Protein AF-A0A7K2MT39-F1 (afdb_monomer_lite)

Sequence (114 aa):
MTVAVERPAAPSGDDRGRRPGLITRLKSGYQKHWYAYAMIAPVVVVLAVIVLYPLVRGFYLTLTDATSLNSARTIGVNHIDATYKFIGLDNYADILWGPTAYDRFWSHFIWTIV

Foldseek 3Di:
DDDDDDDPPDPPDDPVPPPQDPVNVVVVVCVVCVVVCVVCVVVVVVVCCVPVVVVVVVVQCQQKPDDPVQDWDDDPPDTDHHDIDGNGNVSVCCCCPNPCVCVRPVVVVVVVVD

pLDDT: mean 8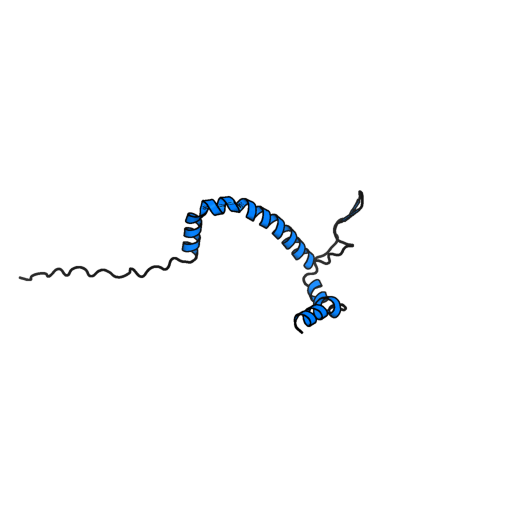4.12, std 14.39, range [46.72, 98.31]

Secondary structure (DSSP, 8-state):
------PPPP-----------HHHHHHHHHHHSHHHHHHHHHHHHHHHHHHHHHHHHHHHHHTBT--TTTS-EEETTEEEPP---B-TTHHHHHHHHSTTHIIIIIHHHHHHH-

Structure (mmCIF, N/CA/C/O backbone):
data_AF-A0A7K2MT39-F1
#
_entry.id   AF-A0A7K2MT39-F1
#
loop_
_atom_site.group_PDB
_atom_site.id
_atom_site.type_symbol
_atom_site.label_atom_id
_atom_site.label_alt_id
_atom_site.label_comp_id
_atom_site.label_asym_id
_atom_site.label_entity_id
_atom_site.label_seq_id
_atom_site.pdbx_PDB_ins_code
_atom_site.Cartn_x
_atom_site.Cartn_y
_atom_site.Cartn_z
_atom_site.occupancy
_atom_site.B_iso_or_equiv
_atom_site.auth_seq_id
_atom_site.auth_comp_id
_atom_site.auth_asym_id
_atom_site.auth_atom_id
_atom_site.pdbx_PDB_model_num
ATOM 1 N N . MET A 1 1 ? -86.626 -0.016 21.714 1.00 46.72 1 MET A N 1
ATOM 2 C CA . MET A 1 1 ? -85.506 0.871 21.331 1.00 46.72 1 MET A CA 1
ATOM 3 C C . MET A 1 1 ? -84.209 0.123 21.586 1.00 46.72 1 MET A C 1
ATOM 5 O O . MET A 1 1 ? -84.153 -0.686 22.500 1.00 46.72 1 MET A O 1
ATOM 9 N N . THR A 1 2 ? -83.255 0.284 20.681 1.00 49.41 2 THR A N 1
ATOM 10 C CA . THR A 1 2 ? -82.126 -0.607 20.385 1.00 49.41 2 THR A CA 1
ATOM 11 C C . THR A 1 2 ? -81.050 -0.619 21.467 1.00 49.41 2 THR A C 1
ATOM 13 O O . THR A 1 2 ? -80.510 0.430 21.807 1.00 49.41 2 THR A O 1
ATOM 16 N N . VAL A 1 3 ? -80.685 -1.809 21.947 1.00 56.53 3 VAL A N 1
ATOM 17 C CA . VAL A 1 3 ? -79.491 -2.006 22.777 1.00 56.53 3 VAL A CA 1
ATOM 18 C C . VAL A 1 3 ? -78.279 -2.002 21.847 1.00 56.53 3 VAL A C 1
ATOM 20 O O . VAL A 1 3 ? -78.097 -2.922 21.050 1.00 56.53 3 VAL A O 1
ATOM 23 N N . ALA A 1 4 ? -77.487 -0.932 21.904 1.00 57.25 4 ALA A N 1
ATOM 24 C CA . ALA A 1 4 ? -76.200 -0.853 21.231 1.00 57.25 4 ALA A CA 1
ATOM 25 C C . ALA A 1 4 ? -75.215 -1.767 21.972 1.00 57.25 4 ALA A C 1
ATOM 27 O O . ALA A 1 4 ? -74.782 -1.466 23.080 1.00 57.25 4 ALA A O 1
ATOM 28 N N . VAL A 1 5 ? -74.904 -2.916 21.376 1.00 59.53 5 VAL A N 1
ATOM 29 C CA . VAL A 1 5 ? -73.824 -3.787 21.843 1.00 59.53 5 VAL A CA 1
ATOM 30 C C . VAL A 1 5 ? -72.512 -3.148 21.404 1.00 59.53 5 VAL A C 1
ATOM 32 O O . VAL A 1 5 ? -72.130 -3.225 20.235 1.00 59.53 5 VAL A O 1
ATOM 35 N N . GLU A 1 6 ? -71.840 -2.484 22.337 1.00 59.62 6 GLU A N 1
ATOM 36 C CA . GLU A 1 6 ? -70.481 -1.991 22.151 1.00 59.62 6 GLU A CA 1
ATOM 37 C C . GLU A 1 6 ? -69.550 -3.207 22.074 1.00 59.62 6 GLU A C 1
ATOM 39 O O . GLU A 1 6 ? -69.325 -3.927 23.049 1.00 59.62 6 GLU A O 1
ATOM 44 N N . ARG A 1 7 ? -69.089 -3.522 20.861 1.00 59.34 7 ARG A N 1
ATOM 45 C CA . ARG A 1 7 ? -68.094 -4.575 20.653 1.00 59.34 7 ARG A CA 1
ATOM 46 C C . ARG A 1 7 ? -66.781 -4.109 21.282 1.00 59.34 7 ARG A C 1
ATOM 48 O O . ARG A 1 7 ? -66.355 -2.998 20.967 1.00 59.34 7 ARG A O 1
ATOM 55 N N . PRO A 1 8 ? -66.098 -4.937 22.091 1.00 54.59 8 PRO A N 1
ATOM 56 C CA . PRO A 1 8 ? -64.740 -4.619 22.497 1.00 54.59 8 PRO A CA 1
ATOM 57 C C . PRO A 1 8 ? -63.899 -4.486 21.227 1.00 54.59 8 PRO A C 1
ATOM 59 O O . PRO A 1 8 ? -63.922 -5.368 20.362 1.00 54.59 8 PRO A O 1
ATOM 62 N N . ALA A 1 9 ? -63.218 -3.349 21.087 1.00 58.62 9 ALA A N 1
ATOM 63 C CA . ALA A 1 9 ? -62.284 -3.116 20.002 1.00 58.62 9 ALA A CA 1
ATOM 64 C C . ALA A 1 9 ? -61.305 -4.296 19.952 1.00 58.62 9 ALA A C 1
ATOM 66 O O . ALA A 1 9 ? -60.607 -4.584 20.925 1.00 58.62 9 ALA A O 1
ATOM 67 N N . ALA A 1 10 ? -61.313 -5.024 18.833 1.00 61.16 10 ALA A N 1
ATOM 68 C CA . ALA A 1 10 ? -60.350 -6.082 18.586 1.00 61.16 10 ALA A CA 1
ATOM 69 C C . ALA A 1 10 ? -58.935 -5.497 18.723 1.00 61.16 10 ALA A C 1
ATOM 71 O O . ALA A 1 10 ? -58.721 -4.361 18.286 1.00 61.16 10 ALA A O 1
ATOM 72 N N . PRO A 1 11 ? -57.973 -6.236 19.306 1.00 59.69 11 PRO A N 1
ATOM 73 C CA . PRO A 1 11 ? -56.604 -5.763 19.382 1.00 59.69 11 PRO A CA 1
ATOM 74 C C . PRO A 1 11 ? -56.131 -5.549 17.948 1.00 59.69 11 PRO A C 1
ATOM 76 O O . PRO A 1 11 ? -56.066 -6.483 17.146 1.00 59.69 11 PRO A O 1
ATOM 79 N N . SER A 1 12 ? -55.885 -4.288 17.608 1.00 61.78 12 SER A N 1
ATOM 80 C CA . SER A 1 12 ? -55.296 -3.884 16.345 1.00 61.78 12 SER A CA 1
ATOM 81 C C . SER A 1 12 ? -53.932 -4.547 16.254 1.00 61.78 12 SER A C 1
ATOM 83 O O . SER A 1 12 ? -52.972 -4.128 16.899 1.00 61.78 12 SER A O 1
ATOM 85 N N . GLY A 1 13 ? -53.879 -5.639 15.499 1.00 57.78 13 GLY A N 1
ATOM 86 C CA . GLY A 1 13 ? -52.638 -6.290 15.153 1.00 57.78 13 GLY A CA 1
ATOM 87 C C . GLY A 1 13 ? -51.800 -5.345 14.312 1.00 57.78 13 GLY A C 1
ATOM 88 O O . GLY A 1 13 ? -52.228 -4.974 13.227 1.00 57.78 13 GLY A O 1
ATOM 89 N N . ASP A 1 14 ? -50.614 -5.000 14.804 1.00 56.59 14 ASP A N 1
ATOM 90 C CA . ASP A 1 14 ? -49.401 -4.983 13.984 1.00 56.59 14 ASP A CA 1
ATOM 91 C C . ASP A 1 14 ? -48.133 -4.964 14.857 1.00 56.59 14 ASP A C 1
ATOM 93 O O . ASP A 1 14 ? -47.222 -4.175 14.640 1.00 56.59 14 ASP A O 1
ATOM 97 N N . ASP A 1 15 ? -48.010 -5.880 15.826 1.00 53.19 15 ASP A N 1
ATOM 98 C CA . ASP A 1 15 ? -46.703 -6.210 16.426 1.00 53.19 15 ASP A CA 1
ATOM 99 C C . ASP A 1 15 ? -45.906 -7.139 15.491 1.00 53.19 15 ASP A C 1
ATOM 101 O O . ASP A 1 15 ? -45.334 -8.166 15.874 1.00 53.19 15 ASP A O 1
ATOM 105 N N . ARG A 1 16 ? -45.856 -6.799 14.198 1.00 56.31 16 ARG A N 1
ATOM 106 C CA . ARG A 1 16 ? -44.907 -7.412 13.271 1.00 56.31 16 ARG A CA 1
ATOM 107 C C . ARG A 1 16 ? -43.544 -6.831 13.585 1.00 56.31 16 ARG A C 1
ATOM 109 O O . ARG A 1 16 ? -43.136 -5.816 13.024 1.00 56.31 16 ARG A O 1
ATOM 116 N N . GLY A 1 17 ? -42.860 -7.510 14.505 1.00 57.16 17 GLY A N 1
ATOM 117 C CA . GLY A 1 17 ? -41.500 -7.239 14.945 1.00 57.16 17 GLY A CA 1
ATOM 118 C C . GLY A 1 17 ? -40.641 -6.690 13.814 1.00 57.16 17 GLY A C 1
ATOM 119 O O . GLY A 1 17 ? -40.194 -7.421 12.924 1.00 57.16 17 GLY A O 1
ATOM 120 N N . ARG A 1 18 ? -40.420 -5.373 13.858 1.00 60.03 18 ARG A N 1
ATOM 121 C CA . ARG A 1 18 ? -39.493 -4.672 12.982 1.00 60.03 18 ARG A CA 1
ATOM 122 C C . ARG A 1 18 ? -38.118 -5.232 13.311 1.00 60.03 18 ARG A C 1
ATOM 124 O O . ARG A 1 18 ? -37.496 -4.819 14.285 1.00 60.03 18 ARG A O 1
ATOM 131 N N . ARG A 1 19 ? -37.682 -6.244 12.554 1.00 64.50 19 ARG A N 1
ATOM 132 C CA . ARG A 1 19 ? -36.367 -6.869 12.724 1.00 64.50 19 ARG A CA 1
ATOM 133 C C . ARG A 1 19 ? -35.344 -5.732 12.766 1.00 64.50 19 ARG A C 1
ATOM 135 O O . ARG A 1 19 ? -35.256 -4.998 11.779 1.00 64.50 19 ARG A O 1
ATOM 142 N N . PRO A 1 20 ? -34.641 -5.516 13.892 1.00 60.69 20 PRO A N 1
ATOM 143 C CA . PRO A 1 20 ? -33.731 -4.391 14.006 1.00 60.69 20 PRO A CA 1
ATOM 144 C C . PRO A 1 20 ? -32.688 -4.537 12.902 1.00 60.69 20 PRO A C 1
ATOM 146 O O . PRO A 1 20 ? -32.030 -5.575 12.798 1.00 60.69 20 PRO A O 1
ATOM 149 N N . GLY A 1 21 ? -32.606 -3.526 12.035 1.00 71.69 21 GLY A N 1
ATOM 150 C CA . GLY A 1 21 ? -31.690 -3.529 10.903 1.00 71.69 21 GLY A CA 1
ATOM 151 C C . GLY A 1 21 ? -30.251 -3.723 11.374 1.00 71.69 21 GLY A C 1
ATOM 152 O O . GLY A 1 21 ? -29.909 -3.399 12.514 1.00 71.69 21 GLY A O 1
ATOM 153 N N . LEU A 1 22 ? -29.393 -4.236 10.490 1.00 73.38 22 LEU A N 1
ATOM 154 C CA . LEU A 1 22 ? -27.972 -4.482 10.771 1.00 73.38 22 LEU A CA 1
ATOM 155 C C . LEU A 1 22 ? -27.297 -3.259 11.428 1.00 73.38 22 LEU A C 1
ATOM 157 O O . LEU A 1 22 ? -26.557 -3.386 12.399 1.00 73.38 22 LEU A O 1
ATOM 161 N N . ILE A 1 23 ? -27.663 -2.064 10.954 1.00 76.12 23 ILE A N 1
ATOM 162 C CA . ILE A 1 23 ? -27.200 -0.767 11.457 1.00 76.12 23 ILE A CA 1
ATOM 163 C C . ILE A 1 23 ? -27.643 -0.532 12.911 1.00 76.12 23 ILE A C 1
ATOM 165 O O . ILE A 1 23 ? -26.842 -0.107 13.738 1.00 76.12 23 ILE A O 1
ATOM 169 N N . THR A 1 24 ? -28.893 -0.850 13.264 1.00 74.06 24 THR A N 1
ATOM 170 C CA . THR A 1 24 ? -29.422 -0.718 14.634 1.00 74.06 24 THR A CA 1
ATOM 171 C C . THR A 1 24 ? -28.723 -1.675 15.601 1.00 74.06 24 THR A C 1
ATOM 173 O O . THR A 1 24 ? -28.452 -1.294 16.739 1.00 74.06 24 THR A O 1
ATOM 176 N N . ARG A 1 25 ? -28.369 -2.887 15.150 1.00 69.62 25 ARG A N 1
ATOM 177 C CA . ARG A 1 25 ? -27.590 -3.855 15.944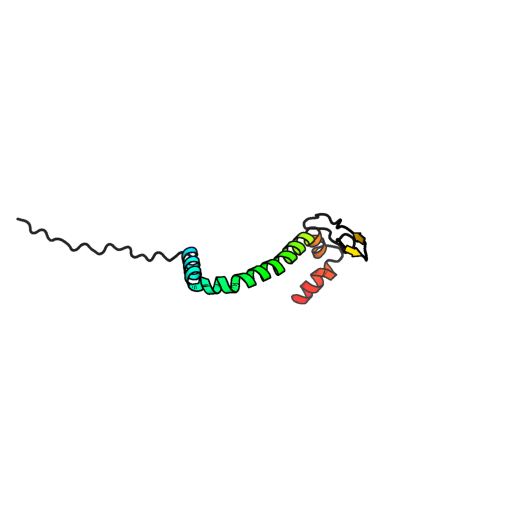 1.00 69.62 25 ARG A CA 1
ATOM 178 C C . ARG A 1 25 ? -26.143 -3.413 16.162 1.00 69.62 25 ARG A C 1
ATOM 180 O O . ARG A 1 25 ? -25.663 -3.509 17.288 1.00 69.62 25 ARG A O 1
ATOM 187 N N . LEU A 1 26 ? -25.475 -2.874 15.137 1.00 73.69 26 LEU A N 1
ATOM 188 C CA . LEU A 1 26 ? -24.147 -2.269 15.310 1.00 73.69 26 LEU A CA 1
ATOM 189 C C . LEU A 1 26 ? -24.200 -1.113 16.316 1.00 73.69 26 LEU A C 1
ATOM 191 O O . LEU A 1 26 ? -23.372 -1.041 17.221 1.00 73.69 26 LEU A O 1
ATOM 195 N N . LYS A 1 27 ? -25.214 -0.245 16.204 1.00 72.56 27 LYS A N 1
ATOM 196 C CA . LYS A 1 27 ? -25.394 0.901 17.104 1.00 72.56 27 LYS A CA 1
ATOM 197 C C . LYS A 1 27 ? -25.638 0.463 18.555 1.00 72.56 27 LYS A C 1
ATOM 199 O O . LYS A 1 27 ? -25.061 1.046 19.469 1.00 72.56 27 LYS A O 1
ATOM 204 N N . SER A 1 28 ? -26.439 -0.586 18.772 1.00 70.12 28 SER A N 1
ATOM 205 C CA . SER A 1 28 ? -26.699 -1.127 20.116 1.00 70.12 28 SER A CA 1
ATOM 206 C C . SER A 1 28 ? -25.475 -1.838 20.709 1.00 70.12 28 SER A C 1
ATOM 208 O O . SER A 1 28 ? -25.223 -1.711 21.906 1.00 70.12 28 SER A O 1
ATOM 210 N N . GLY A 1 29 ? -24.692 -2.553 19.893 1.00 69.00 29 GLY A N 1
ATOM 211 C CA . GLY A 1 29 ? -23.438 -3.181 20.322 1.00 69.00 29 GLY A CA 1
ATOM 212 C C . GLY A 1 29 ? -22.378 -2.151 20.710 1.00 69.00 29 GLY A C 1
ATOM 213 O O . GLY A 1 29 ? -21.701 -2.310 21.725 1.00 69.00 29 GLY A O 1
ATOM 214 N N . TYR A 1 30 ? -22.303 -1.047 19.965 1.00 69.88 30 TYR A N 1
ATOM 215 C CA . TYR A 1 30 ? -21.389 0.053 20.259 1.00 69.88 30 TYR A CA 1
ATOM 216 C C . TYR A 1 30 ? -21.736 0.765 21.572 1.00 69.88 30 TYR A C 1
ATOM 218 O O . TYR A 1 30 ? -20.842 1.063 22.357 1.00 69.88 30 TYR A O 1
ATOM 226 N N . GLN A 1 31 ? -23.026 0.966 21.869 1.00 72.25 31 GLN A N 1
ATOM 227 C CA . GLN A 1 31 ? -23.443 1.510 23.168 1.00 72.25 31 GLN A CA 1
ATOM 228 C C . GLN A 1 31 ? -23.203 0.538 24.328 1.00 72.25 31 GLN A C 1
ATOM 23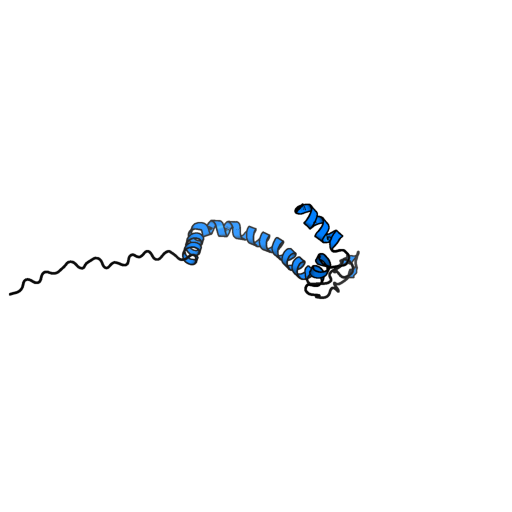0 O O . GLN A 1 31 ? -22.848 0.972 25.420 1.00 72.25 31 GLN A O 1
ATOM 235 N N . LYS A 1 32 ? -23.343 -0.773 24.099 1.00 80.31 32 LYS A N 1
ATOM 236 C CA . LYS A 1 32 ? -23.128 -1.789 25.138 1.00 80.31 32 LYS A CA 1
ATOM 237 C C . LYS A 1 32 ? -21.650 -2.010 25.479 1.00 80.31 32 LYS A C 1
ATOM 239 O O . LYS A 1 32 ? -21.337 -2.307 26.628 1.00 80.31 32 LYS A O 1
ATOM 244 N N . HIS A 1 33 ? -20.749 -1.851 24.508 1.00 86.19 33 HIS A N 1
ATOM 245 C CA . HIS A 1 33 ? -19.312 -2.116 24.666 1.00 86.19 33 HIS A CA 1
ATOM 246 C C . HIS A 1 33 ? -18.427 -0.875 24.483 1.00 86.19 33 HIS A C 1
ATOM 248 O O . HIS A 1 33 ? -17.220 -1.009 24.293 1.00 86.19 33 HIS A O 1
ATOM 254 N N . TRP A 1 34 ? -19.000 0.328 24.576 1.00 89.06 34 TRP A N 1
ATOM 255 C CA . TRP A 1 34 ? -18.302 1.607 24.394 1.00 89.06 34 TRP A CA 1
ATOM 256 C C . TRP A 1 34 ? -16.970 1.680 25.152 1.00 89.06 34 TRP A C 1
ATOM 258 O O . TRP A 1 34 ? -15.950 2.049 24.577 1.00 89.06 34 TRP A O 1
ATOM 268 N N . TYR A 1 35 ? -16.959 1.267 26.423 1.00 89.06 35 TYR A N 1
ATOM 269 C CA . TYR A 1 35 ? -15.749 1.293 27.244 1.00 89.06 35 TYR A CA 1
ATOM 270 C C . TYR A 1 35 ? -14.647 0.371 26.698 1.00 89.06 35 TYR A C 1
ATOM 272 O O . TYR A 1 35 ? -13.500 0.788 26.585 1.00 89.06 35 TYR A O 1
ATOM 280 N N . ALA A 1 36 ? -14.990 -0.855 26.286 1.00 91.00 36 ALA A N 1
ATOM 281 C CA . ALA A 1 36 ? -14.028 -1.788 25.699 1.00 91.00 36 ALA A CA 1
ATOM 282 C C . ALA A 1 36 ? -13.453 -1.254 24.377 1.00 91.00 36 ALA A C 1
ATOM 284 O O . ALA A 1 36 ? -12.247 -1.344 24.148 1.00 91.00 36 ALA A O 1
ATOM 285 N N . TYR A 1 37 ? -14.294 -0.636 23.538 1.00 91.62 37 TYR A N 1
ATOM 286 C CA . TYR A 1 37 ? -13.835 0.019 22.314 1.00 91.62 37 TYR A CA 1
ATOM 287 C C . TYR A 1 37 ? -12.903 1.197 22.604 1.00 91.62 37 TYR A C 1
ATOM 289 O O . TYR A 1 37 ? -11.866 1.307 21.960 1.00 91.62 37 TYR A O 1
ATOM 297 N N . ALA A 1 38 ? -13.213 2.035 23.594 1.00 94.38 38 ALA A N 1
ATOM 298 C CA . ALA A 1 38 ? -12.349 3.148 23.983 1.00 94.38 38 ALA A CA 1
ATOM 299 C C . ALA A 1 38 ? -10.979 2.673 24.502 1.00 94.38 38 ALA A C 1
ATOM 301 O O . ALA A 1 38 ? -9.965 3.294 24.196 1.00 94.38 38 ALA A O 1
ATOM 302 N N . MET A 1 39 ? -10.940 1.554 25.234 1.00 95.38 39 MET A N 1
ATOM 303 C CA . MET A 1 39 ? -9.692 0.970 25.742 1.00 95.38 39 MET A CA 1
ATOM 304 C C . MET A 1 39 ? -8.815 0.382 24.628 1.00 95.38 39 MET A C 1
ATOM 306 O O . MET A 1 39 ? -7.597 0.542 24.663 1.00 95.38 39 MET A O 1
ATOM 310 N N . ILE A 1 40 ? -9.407 -0.284 23.629 1.00 96.56 40 ILE A N 1
ATOM 311 C CA . ILE A 1 40 ? -8.641 -0.921 22.542 1.00 96.56 40 ILE A CA 1
ATOM 312 C C . ILE A 1 40 ? -8.324 0.037 21.382 1.00 96.56 40 ILE A C 1
ATOM 314 O O . ILE A 1 40 ? -7.342 -0.167 20.665 1.00 96.56 40 ILE A O 1
ATOM 318 N N . ALA A 1 41 ? -9.120 1.098 21.207 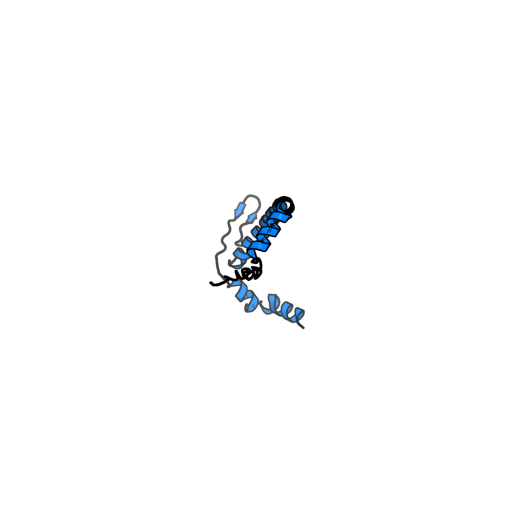1.00 96.12 41 ALA A N 1
ATOM 319 C CA . ALA A 1 41 ? -8.957 2.102 20.158 1.00 96.12 41 ALA A CA 1
ATOM 320 C C . ALA A 1 41 ? -7.515 2.615 19.992 1.00 96.12 41 ALA A C 1
ATOM 322 O O . ALA A 1 41 ? -7.036 2.575 18.859 1.00 96.12 41 ALA A O 1
ATOM 323 N N . PRO A 1 42 ? -6.784 3.044 21.043 1.00 97.12 42 PRO A N 1
ATOM 324 C CA . PRO A 1 42 ? -5.423 3.549 20.864 1.00 97.12 42 PRO A CA 1
ATOM 325 C C . PRO A 1 42 ? -4.484 2.505 20.246 1.00 97.12 42 PRO A C 1
ATOM 327 O O . PRO A 1 42 ? -3.716 2.830 19.345 1.00 97.12 42 PRO A O 1
ATOM 330 N N . VAL A 1 43 ? -4.585 1.239 20.660 1.00 98.06 43 VAL A N 1
ATOM 331 C CA . VAL A 1 43 ? -3.755 0.151 20.120 1.00 98.06 43 VAL A CA 1
ATOM 332 C C . VAL A 1 43 ? -4.105 -0.124 18.662 1.00 98.06 43 VAL A C 1
ATOM 334 O O . VAL A 1 43 ? -3.215 -0.214 17.819 1.00 98.06 43 VAL A O 1
ATOM 337 N N . VAL A 1 44 ? -5.397 -0.216 18.342 1.00 97.75 44 VAL A N 1
ATOM 338 C CA . VAL A 1 44 ? -5.859 -0.460 16.968 1.00 97.75 44 VAL A CA 1
ATOM 339 C C . VAL A 1 44 ? -5.445 0.677 16.043 1.00 97.75 44 VAL A C 1
ATOM 341 O O . VAL A 1 44 ? -5.007 0.408 14.931 1.00 97.75 44 VAL A O 1
ATOM 344 N N . VAL A 1 45 ? -5.535 1.930 16.493 1.00 98.06 45 VAL A N 1
ATOM 345 C CA . VAL A 1 45 ? -5.106 3.094 15.707 1.00 98.06 45 VAL A CA 1
ATOM 346 C C . VAL A 1 45 ? -3.608 3.029 15.428 1.00 98.06 45 VAL A C 1
ATOM 348 O O . VAL A 1 45 ? -3.202 3.181 14.279 1.00 98.06 45 VAL A O 1
ATOM 351 N N . VAL A 1 46 ? -2.784 2.746 16.439 1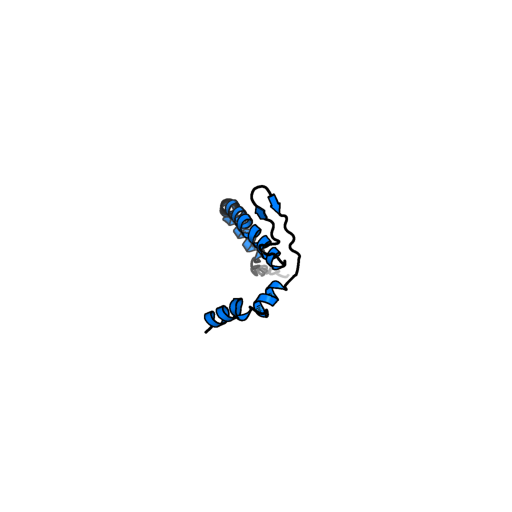.00 98.25 46 VAL A N 1
ATOM 352 C CA . VAL A 1 46 ? -1.331 2.618 16.255 1.00 98.25 46 VAL A CA 1
ATOM 353 C C . VAL A 1 46 ? -0.996 1.477 15.294 1.00 98.25 46 VAL A C 1
ATOM 355 O O . VAL A 1 46 ? -0.229 1.681 14.354 1.00 98.25 46 VAL A O 1
ATOM 358 N N . LEU A 1 47 ? -1.602 0.300 15.474 1.00 98.31 47 LEU A N 1
ATOM 359 C CA . LEU A 1 47 ? -1.408 -0.838 14.571 1.00 98.31 47 LEU A CA 1
ATOM 360 C C . LEU A 1 47 ? -1.859 -0.513 13.148 1.00 98.31 47 LEU A C 1
ATOM 362 O O . LEU A 1 47 ? -1.138 -0.808 12.199 1.00 98.31 47 LEU A O 1
ATOM 366 N N . ALA A 1 48 ? -3.014 0.130 12.991 1.00 97.88 48 ALA A N 1
ATOM 367 C CA . ALA A 1 48 ? -3.514 0.547 11.692 1.00 97.88 48 ALA A CA 1
ATOM 368 C C . ALA A 1 48 ? -2.521 1.489 11.008 1.00 97.88 48 ALA A C 1
ATOM 370 O O . ALA A 1 48 ? -2.188 1.264 9.851 1.00 97.88 48 ALA A O 1
ATOM 371 N N . VAL A 1 49 ? -1.989 2.489 11.714 1.00 98.31 49 VAL A N 1
ATOM 372 C CA . VAL A 1 49 ? -1.001 3.418 11.148 1.00 98.31 49 VAL A CA 1
ATOM 373 C C . VAL A 1 49 ? 0.284 2.685 10.760 1.00 98.31 49 VAL A C 1
ATOM 375 O O . VAL A 1 49 ? 0.739 2.823 9.627 1.00 98.31 49 VAL A O 1
ATOM 378 N N . ILE A 1 50 ? 0.845 1.875 11.660 1.00 98.06 50 ILE A N 1
ATOM 379 C CA . ILE A 1 50 ? 2.121 1.180 11.432 1.00 98.06 50 ILE A CA 1
ATOM 380 C C . ILE A 1 50 ? 2.018 0.148 10.311 1.00 98.06 50 ILE A C 1
ATOM 382 O O . ILE A 1 50 ? 2.993 -0.049 9.595 1.00 98.06 50 ILE A O 1
ATOM 386 N N . VAL A 1 51 ? 0.873 -0.513 10.148 1.00 97.69 51 VAL A N 1
ATOM 387 C CA . VAL A 1 51 ? 0.695 -1.556 9.130 1.00 97.69 51 VAL A CA 1
ATOM 388 C C . VAL A 1 51 ? 0.225 -0.963 7.807 1.00 97.69 51 VAL A C 1
ATOM 390 O O . VAL A 1 51 ? 0.796 -1.268 6.761 1.00 97.69 51 VAL A O 1
ATOM 393 N N . LEU A 1 52 ? -0.793 -0.098 7.819 1.00 97.62 52 LEU A N 1
ATOM 394 C CA . LEU A 1 52 ? -1.365 0.439 6.583 1.00 97.62 52 LEU A CA 1
ATOM 395 C C . LEU A 1 52 ? -0.413 1.405 5.891 1.00 97.62 52 LEU A C 1
ATOM 397 O O . LEU A 1 52 ? -0.361 1.396 4.666 1.00 97.62 52 LEU A O 1
ATOM 401 N N . TYR A 1 53 ? 0.356 2.207 6.630 1.00 97.00 53 TYR A N 1
ATOM 402 C CA . TYR A 1 53 ? 1.292 3.143 6.011 1.00 97.00 53 TYR A CA 1
ATOM 403 C C . TYR A 1 53 ? 2.316 2.451 5.086 1.00 97.00 53 TYR A C 1
ATOM 405 O O . TYR A 1 53 ? 2.357 2.786 3.897 1.00 97.00 53 TYR A O 1
ATOM 413 N N . PRO A 1 54 ? 3.114 1.464 5.546 1.00 96.62 54 PRO A N 1
ATOM 414 C CA . PRO A 1 54 ? 4.036 0.753 4.669 1.00 96.62 54 PRO A CA 1
ATOM 415 C C . PRO A 1 54 ? 3.311 -0.107 3.634 1.00 96.62 54 PRO A C 1
ATOM 417 O O . PRO A 1 54 ? 3.846 -0.271 2.543 1.00 96.62 54 PRO A O 1
ATOM 420 N N . LEU A 1 55 ? 2.106 -0.615 3.919 1.00 97.12 55 LEU A N 1
ATOM 421 C CA . LEU A 1 55 ? 1.329 -1.398 2.954 1.00 97.12 55 LEU A CA 1
ATOM 422 C C . LEU A 1 55 ? 0.886 -0.532 1.772 1.00 97.12 55 LEU A C 1
ATOM 424 O O . LEU A 1 55 ? 1.142 -0.891 0.627 1.00 97.12 55 LEU A O 1
ATOM 428 N N . VAL A 1 56 ? 0.300 0.638 2.034 1.00 96.69 56 VAL A N 1
ATOM 429 C CA . VAL A 1 56 ? -0.100 1.597 0.994 1.00 96.69 56 VAL A CA 1
ATOM 430 C C . VAL A 1 56 ? 1.122 2.085 0.224 1.00 96.69 56 VAL A C 1
ATOM 432 O O . VAL A 1 56 ? 1.090 2.136 -1.004 1.00 96.69 56 VAL A O 1
ATOM 435 N N . ARG A 1 57 ? 2.225 2.390 0.920 1.00 94.00 57 ARG A N 1
ATOM 436 C CA . ARG A 1 57 ? 3.477 2.793 0.269 1.00 94.00 57 ARG A CA 1
ATOM 437 C C . ARG A 1 57 ? 4.044 1.682 -0.614 1.00 94.00 57 ARG A C 1
ATOM 439 O O . ARG A 1 57 ? 4.440 1.953 -1.741 1.00 94.00 57 ARG A O 1
ATOM 446 N N . GLY A 1 58 ? 4.086 0.449 -0.119 1.00 93.25 58 GLY A N 1
ATOM 447 C CA . GLY A 1 58 ? 4.546 -0.714 -0.872 1.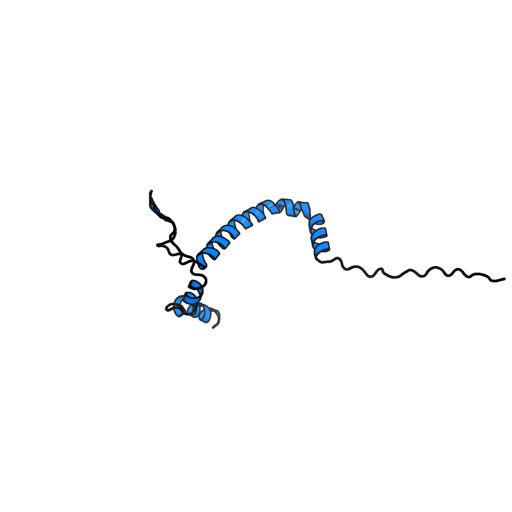00 93.25 58 GLY A CA 1
ATOM 448 C C . GLY A 1 58 ? 3.666 -0.972 -2.090 1.00 93.25 58 GLY A C 1
ATOM 449 O O . GLY A 1 58 ? 4.185 -1.111 -3.191 1.00 93.25 58 GLY A O 1
ATOM 450 N N . PHE A 1 59 ? 2.344 -0.926 -1.919 1.00 94.69 59 PHE A N 1
ATOM 451 C CA . PHE A 1 59 ? 1.384 -1.052 -3.013 1.00 94.69 59 PHE A CA 1
ATOM 452 C C . PHE A 1 59 ? 1.592 0.030 -4.078 1.00 94.69 59 PHE A C 1
ATOM 454 O O . PHE A 1 59 ? 1.704 -0.285 -5.257 1.00 94.69 59 PHE A O 1
ATOM 461 N N . TYR A 1 60 ? 1.737 1.294 -3.677 1.00 93.38 60 TYR A N 1
ATOM 462 C CA . TYR A 1 60 ? 2.046 2.374 -4.614 1.00 93.38 60 TYR A CA 1
ATOM 463 C C . TYR A 1 60 ? 3.340 2.103 -5.396 1.00 93.38 60 TYR A C 1
ATOM 465 O O . TYR A 1 60 ? 3.369 2.291 -6.608 1.00 93.38 60 TYR A O 1
ATOM 473 N N . LEU A 1 61 ? 4.384 1.595 -4.731 1.00 93.12 61 LEU A N 1
ATOM 474 C CA . LEU A 1 61 ? 5.647 1.262 -5.391 1.00 93.12 61 LEU A CA 1
ATOM 475 C C . LEU A 1 61 ? 5.512 0.124 -6.411 1.00 93.12 61 LEU A C 1
ATOM 477 O O . LEU A 1 61 ? 6.212 0.158 -7.418 1.00 93.12 61 LEU A O 1
ATOM 481 N N . THR A 1 62 ? 4.593 -0.832 -6.224 1.00 92.12 62 THR A N 1
ATOM 482 C CA . THR A 1 62 ? 4.343 -1.883 -7.237 1.00 92.12 62 THR A CA 1
ATOM 483 C C . THR A 1 62 ? 3.781 -1.341 -8.549 1.00 92.12 62 THR A C 1
ATOM 485 O O . THR A 1 62 ? 3.911 -1.993 -9.580 1.00 92.12 62 THR A O 1
ATOM 488 N N . LEU A 1 63 ? 3.207 -0.134 -8.530 1.00 94.00 63 LEU A N 1
ATOM 489 C CA . LEU A 1 63 ? 2.735 0.565 -9.725 1.00 94.00 63 LEU A CA 1
ATOM 490 C C . LEU A 1 63 ? 3.817 1.454 -10.364 1.00 94.00 63 LEU A C 1
ATOM 492 O O . LEU A 1 63 ? 3.562 2.173 -11.335 1.00 94.00 63 LEU A O 1
ATOM 496 N N . THR A 1 64 ? 5.023 1.448 -9.798 1.00 92.94 64 THR A N 1
ATOM 497 C CA . THR A 1 64 ? 6.167 2.241 -10.251 1.00 92.94 64 THR A CA 1
ATOM 498 C C . THR A 1 64 ? 7.334 1.347 -10.643 1.00 92.94 64 THR A C 1
ATOM 500 O O . THR A 1 64 ? 7.448 0.215 -10.179 1.00 92.94 64 THR A O 1
ATOM 503 N N . ASP A 1 65 ? 8.234 1.868 -11.469 1.00 92.00 65 ASP A N 1
ATOM 504 C CA . ASP A 1 65 ? 9.499 1.206 -11.795 1.00 92.00 65 ASP A CA 1
ATOM 505 C C . ASP A 1 65 ? 10.522 1.469 -10.681 1.00 92.00 65 ASP A C 1
ATOM 507 O O . ASP A 1 65 ? 11.497 2.195 -10.865 1.00 92.00 65 ASP A O 1
ATOM 511 N N . ALA A 1 66 ? 10.243 1.000 -9.464 1.00 89.38 66 ALA A N 1
ATOM 512 C CA . ALA A 1 66 ? 11.129 1.184 -8.320 1.00 89.38 66 ALA A CA 1
ATOM 513 C C . ALA A 1 66 ? 12.162 0.049 -8.247 1.00 89.38 66 ALA A C 1
ATOM 515 O O . ALA A 1 66 ? 11.832 -1.111 -8.016 1.00 89.38 66 ALA A O 1
ATOM 516 N N . THR A 1 67 ? 13.438 0.401 -8.379 1.00 88.62 67 THR A N 1
ATOM 517 C CA . THR A 1 67 ? 14.597 -0.494 -8.287 1.00 88.62 67 THR A CA 1
ATOM 518 C C . THR A 1 67 ? 15.571 -0.007 -7.216 1.00 88.62 67 THR A C 1
ATOM 520 O O . THR A 1 67 ? 15.492 1.127 -6.735 1.00 88.62 67 THR A O 1
ATOM 523 N N . SER A 1 68 ? 16.550 -0.841 -6.856 1.00 81.69 68 SER A N 1
ATOM 524 C CA . SER A 1 68 ? 17.618 -0.459 -5.918 1.00 81.69 68 SER A CA 1
ATOM 525 C C . SER A 1 68 ? 18.479 0.715 -6.408 1.00 81.69 68 SER A C 1
ATOM 527 O O . SER A 1 68 ? 19.163 1.348 -5.602 1.00 81.69 68 SER A O 1
ATOM 529 N N . LEU A 1 69 ? 18.451 1.006 -7.713 1.00 84.62 69 LEU A N 1
ATOM 530 C CA . LEU A 1 69 ? 19.239 2.064 -8.342 1.00 84.62 69 LEU A CA 1
ATOM 531 C C . LEU A 1 69 ? 18.512 3.410 -8.391 1.00 84.62 69 LEU A C 1
ATOM 533 O O . LEU A 1 69 ? 19.174 4.442 -8.376 1.00 84.62 69 LEU A O 1
ATOM 537 N N . ASN A 1 70 ? 17.179 3.413 -8.443 1.00 88.69 70 ASN A N 1
ATOM 538 C CA . ASN A 1 70 ? 16.375 4.635 -8.580 1.00 88.69 70 ASN A CA 1
ATOM 539 C C . ASN A 1 70 ? 15.516 4.955 -7.343 1.00 88.69 70 ASN A C 1
ATOM 541 O O . ASN A 1 70 ? 14.825 5.975 -7.315 1.00 88.69 70 ASN A O 1
ATOM 545 N N . SER A 1 71 ? 15.545 4.090 -6.328 1.00 87.88 71 SER A N 1
ATOM 546 C CA . SER A 1 71 ? 14.945 4.355 -5.025 1.00 87.88 71 SER A CA 1
ATOM 547 C C . SER A 1 71 ? 15.827 5.306 -4.226 1.00 87.88 71 SER A C 1
ATOM 549 O O . SER A 1 71 ? 17.052 5.178 -4.236 1.00 87.88 71 SER A O 1
ATOM 551 N N . ALA A 1 72 ? 15.192 6.226 -3.495 1.00 85.75 72 ALA A N 1
ATOM 552 C CA . ALA A 1 72 ? 15.912 7.156 -2.636 1.00 85.75 72 ALA A CA 1
ATOM 553 C C . ALA A 1 72 ? 16.799 6.389 -1.650 1.00 85.75 72 ALA A C 1
ATOM 555 O O . ALA A 1 72 ? 16.337 5.464 -0.971 1.00 85.75 72 ALA A O 1
ATOM 556 N N . ARG A 1 73 ? 18.071 6.773 -1.568 1.00 83.50 73 ARG A N 1
ATOM 557 C CA . ARG A 1 73 ? 19.044 6.134 -0.680 1.00 83.50 73 ARG A CA 1
ATOM 558 C C . ARG A 1 73 ? 20.014 7.157 -0.123 1.00 83.50 73 ARG A C 1
ATOM 560 O O . ARG A 1 73 ? 20.488 8.042 -0.827 1.00 83.50 73 ARG A O 1
ATOM 567 N N . THR A 1 74 ? 20.362 6.978 1.141 1.00 83.06 74 THR A N 1
ATOM 568 C CA . THR A 1 74 ? 21.411 7.759 1.795 1.00 83.06 74 THR A CA 1
ATOM 569 C C . THR A 1 74 ? 22.692 6.930 1.808 1.00 83.06 74 THR A C 1
ATOM 571 O O . THR A 1 74 ? 22.697 5.815 2.332 1.00 83.06 74 THR A O 1
ATOM 574 N N . ILE A 1 75 ? 23.770 7.441 1.207 1.00 78.94 75 ILE A N 1
ATOM 575 C CA . ILE A 1 75 ? 25.100 6.811 1.205 1.00 78.94 75 ILE A CA 1
ATOM 576 C C . ILE A 1 75 ? 26.063 7.740 1.942 1.00 78.94 75 ILE A C 1
ATOM 578 O O . ILE A 1 75 ? 26.449 8.788 1.424 1.00 78.94 75 ILE A O 1
ATOM 582 N N . GLY A 1 76 ? 26.463 7.352 3.154 1.00 85.56 76 GLY A N 1
ATOM 583 C CA . GLY A 1 76 ? 27.277 8.213 4.011 1.00 85.56 76 GLY A CA 1
ATOM 584 C C . GLY A 1 76 ? 26.555 9.535 4.282 1.00 85.56 76 GLY A C 1
ATOM 585 O O . GLY A 1 76 ? 25.487 9.537 4.885 1.00 85.56 76 GLY A O 1
ATOM 586 N N . VAL A 1 77 ? 27.128 10.643 3.806 1.00 82.81 77 VAL A N 1
ATOM 587 C CA . VAL A 1 77 ? 26.563 11.999 3.938 1.00 82.81 77 VAL A CA 1
ATOM 588 C C . VAL A 1 77 ? 25.715 12.445 2.739 1.00 82.81 77 VAL A C 1
ATOM 590 O O . VAL A 1 77 ? 25.050 13.473 2.823 1.00 82.81 77 VAL A O 1
ATOM 593 N N . ASN A 1 78 ? 25.714 11.695 1.632 1.00 79.44 78 ASN A N 1
ATOM 594 C CA . ASN A 1 78 ? 24.988 12.069 0.419 1.00 79.44 78 ASN A CA 1
ATOM 595 C C . ASN A 1 78 ? 23.589 11.447 0.400 1.00 79.44 78 ASN A C 1
ATOM 597 O O . ASN A 1 78 ? 23.435 10.235 0.583 1.00 79.44 78 ASN A O 1
ATOM 601 N N . HIS A 1 79 ? 22.580 12.273 0.124 1.00 82.31 79 HIS A N 1
ATOM 602 C CA . HIS A 1 79 ? 21.219 11.831 -0.158 1.00 82.31 79 HIS A CA 1
ATOM 603 C C . HIS A 1 79 ? 21.016 11.768 -1.672 1.00 82.31 79 HIS A C 1
ATOM 605 O O . HIS A 1 79 ? 21.239 12.755 -2.370 1.00 82.31 79 HIS A O 1
ATOM 611 N N . ILE A 1 80 ? 20.645 10.594 -2.176 1.00 82.06 80 ILE A N 1
ATOM 612 C CA . ILE A 1 80 ? 20.242 10.400 -3.567 1.00 82.06 80 ILE A CA 1
ATOM 613 C C . ILE A 1 80 ? 18.724 10.315 -3.566 1.00 82.06 80 ILE A C 1
ATOM 615 O O . ILE A 1 80 ? 18.160 9.415 -2.937 1.00 82.06 80 ILE A O 1
ATOM 619 N N . ASP A 1 81 ? 18.085 11.248 -4.263 1.00 84.06 81 ASP A N 1
ATOM 620 C CA . ASP A 1 81 ? 16.634 11.310 -4.373 1.00 84.06 81 ASP A CA 1
ATOM 621 C C . ASP A 1 81 ? 16.072 10.181 -5.244 1.00 84.06 81 ASP A C 1
ATOM 623 O O . ASP A 1 81 ? 16.731 9.621 -6.124 1.00 84.06 81 ASP A O 1
ATOM 627 N N . ALA A 1 82 ? 14.806 9.849 -5.003 1.00 85.88 82 ALA A N 1
ATOM 628 C CA . ALA A 1 82 ? 14.084 8.876 -5.804 1.00 85.88 82 ALA A CA 1
ATOM 629 C C . ALA A 1 82 ? 13.809 9.409 -7.218 1.00 85.88 82 ALA A C 1
ATOM 631 O O . ALA A 1 82 ? 13.299 10.515 -7.380 1.00 85.88 82 ALA A O 1
ATOM 632 N N . THR A 1 83 ? 14.075 8.591 -8.239 1.00 88.75 83 THR A N 1
ATOM 633 C CA . THR A 1 83 ? 13.817 8.925 -9.657 1.00 88.75 83 THR A CA 1
ATOM 634 C C . THR A 1 83 ? 12.895 7.905 -10.353 1.00 88.75 83 THR A C 1
ATOM 636 O O . THR A 1 83 ? 12.801 7.876 -11.579 1.00 88.75 83 THR A O 1
ATOM 639 N N . TYR A 1 84 ? 12.208 7.037 -9.600 1.00 89.69 84 TYR A N 1
ATOM 640 C CA . TYR A 1 84 ? 11.249 6.079 -10.165 1.00 89.69 84 TYR A CA 1
ATOM 641 C C . TYR A 1 84 ? 10.038 6.776 -10.805 1.00 89.69 84 TYR A C 1
ATOM 643 O O . TYR A 1 84 ? 9.617 7.859 -10.391 1.00 89.69 84 TYR A O 1
ATOM 651 N N . LYS A 1 85 ? 9.452 6.135 -11.820 1.00 89.31 85 LYS A N 1
ATOM 652 C CA . LYS A 1 85 ? 8.287 6.639 -12.563 1.00 89.31 85 LYS A CA 1
ATOM 653 C C . LYS A 1 85 ? 7.089 5.718 -12.383 1.00 89.31 85 LYS A C 1
ATOM 655 O O . LYS A 1 85 ? 7.253 4.530 -12.123 1.00 89.31 85 LYS A O 1
ATOM 660 N N . PHE A 1 86 ? 5.890 6.269 -12.535 1.00 92.12 86 PHE A N 1
ATOM 661 C CA . PHE A 1 86 ? 4.659 5.484 -12.555 1.00 92.12 86 PHE A CA 1
ATOM 662 C C . PHE A 1 86 ? 4.532 4.739 -13.888 1.00 92.12 86 PHE A C 1
ATOM 664 O O . PHE A 1 86 ? 4.568 5.372 -14.943 1.00 92.12 86 PHE A O 1
ATOM 671 N N . ILE A 1 87 ? 4.390 3.416 -13.823 1.00 93.06 87 ILE A N 1
ATOM 672 C CA . ILE A 1 87 ? 4.303 2.506 -14.981 1.00 93.06 87 ILE A CA 1
ATOM 673 C C . ILE A 1 87 ? 3.013 1.668 -14.971 1.00 93.06 87 ILE A C 1
ATOM 675 O O . ILE A 1 87 ? 2.767 0.880 -15.873 1.00 93.06 87 ILE A O 1
ATOM 679 N N . GLY A 1 88 ? 2.146 1.836 -13.969 1.00 93.19 88 GLY A N 1
ATOM 680 C CA . GLY A 1 88 ? 0.877 1.113 -13.903 1.00 93.19 88 GLY A CA 1
ATOM 681 C C . GLY A 1 88 ? 1.072 -0.366 -13.568 1.00 93.19 88 GLY A C 1
ATOM 682 O O . GLY A 1 88 ? 1.650 -0.685 -12.538 1.00 93.19 88 GLY A O 1
ATOM 683 N N . LEU A 1 89 ? 0.544 -1.274 -14.395 1.00 94.50 89 LEU A N 1
ATOM 684 C CA . LEU A 1 89 ? 0.532 -2.719 -14.106 1.00 94.50 89 LEU A CA 1
ATOM 685 C C . LEU A 1 89 ? 1.655 -3.510 -14.792 1.00 94.50 89 LEU A C 1
ATOM 687 O O . LEU A 1 89 ? 1.665 -4.738 -14.711 1.00 94.50 89 LEU A O 1
ATOM 691 N N . ASP A 1 90 ? 2.610 -2.831 -15.423 1.00 93.06 90 ASP A N 1
ATOM 692 C CA . ASP A 1 90 ? 3.675 -3.474 -16.203 1.00 93.06 90 ASP A CA 1
ATOM 693 C C . ASP A 1 90 ? 4.493 -4.477 -15.372 1.00 93.06 90 ASP A C 1
ATOM 695 O O . ASP A 1 90 ? 4.773 -5.580 -15.838 1.00 93.06 90 ASP A O 1
ATOM 699 N N . ASN A 1 91 ? 4.769 -4.168 -14.098 1.00 92.81 91 ASN A N 1
ATOM 700 C CA . ASN A 1 91 ? 5.447 -5.090 -13.175 1.00 92.81 91 ASN A CA 1
ATOM 701 C C . ASN A 1 91 ? 4.699 -6.424 -13.005 1.00 92.81 91 ASN A C 1
ATOM 703 O O . ASN A 1 91 ? 5.314 -7.485 -12.916 1.00 92.81 91 ASN A O 1
ATOM 707 N N . TYR A 1 92 ? 3.366 -6.388 -12.954 1.00 93.69 92 TYR A N 1
ATOM 708 C CA . TYR A 1 92 ? 2.557 -7.600 -12.817 1.00 93.69 92 TYR A CA 1
ATOM 709 C C . TYR A 1 92 ? 2.568 -8.421 -14.105 1.00 93.69 92 TYR A C 1
ATOM 711 O O . TYR A 1 92 ? 2.645 -9.649 -14.047 1.00 93.69 92 TYR A O 1
ATOM 719 N N . ALA A 1 93 ? 2.526 -7.752 -15.260 1.00 94.06 93 ALA A N 1
ATOM 720 C CA . ALA A 1 93 ? 2.632 -8.418 -16.550 1.00 94.06 93 ALA A CA 1
ATOM 721 C C . ALA A 1 93 ? 4.001 -9.102 -16.723 1.00 94.06 93 ALA A C 1
ATOM 723 O O . ALA A 1 93 ? 4.050 -10.244 -17.182 1.00 94.06 93 ALA A O 1
ATOM 724 N N . ASP A 1 94 ? 5.092 -8.462 -16.288 1.00 94.00 94 ASP A N 1
ATOM 725 C CA . ASP A 1 94 ? 6.442 -9.044 -16.325 1.00 94.00 94 ASP A CA 1
ATOM 726 C C . ASP A 1 94 ? 6.567 -10.300 -15.444 1.00 94.00 94 ASP A C 1
ATOM 728 O O . ASP A 1 94 ? 7.167 -11.294 -15.848 1.00 94.00 94 ASP A O 1
ATOM 732 N N . ILE A 1 95 ? 5.943 -10.320 -14.262 1.00 93.56 95 ILE A N 1
ATOM 733 C CA . ILE A 1 95 ? 5.970 -11.502 -13.381 1.00 93.56 95 ILE A CA 1
ATOM 734 C C . ILE A 1 95 ? 5.212 -12.691 -13.994 1.00 93.56 95 ILE A C 1
ATOM 736 O O . ILE A 1 95 ? 5.622 -13.836 -13.803 1.00 93.56 95 ILE A O 1
ATOM 740 N N . LEU A 1 96 ? 4.115 -12.440 -14.715 1.00 94.50 96 LEU A N 1
ATOM 741 C CA . LEU A 1 96 ? 3.249 -13.494 -15.261 1.00 94.50 96 LEU A CA 1
ATOM 742 C C . LEU A 1 96 ? 3.692 -14.000 -16.638 1.00 94.50 96 LEU A C 1
ATOM 744 O O . LEU A 1 96 ? 3.560 -15.196 -16.918 1.00 94.50 96 LEU A O 1
ATOM 748 N N . TRP A 1 97 ? 4.202 -13.104 -17.485 1.00 95.56 97 TRP A N 1
ATOM 749 C CA . TRP A 1 97 ? 4.505 -13.380 -18.894 1.00 95.56 97 TRP A CA 1
ATOM 750 C C . TRP A 1 97 ? 5.891 -12.909 -19.342 1.00 95.56 97 TRP A C 1
ATOM 752 O O . TRP A 1 97 ? 6.253 -13.108 -20.501 1.00 95.56 97 TRP A O 1
ATOM 762 N N . GLY A 1 98 ? 6.667 -12.278 -18.464 1.00 92.62 98 GLY A N 1
ATOM 763 C CA . GLY A 1 98 ? 8.008 -11.817 -18.786 1.00 92.62 98 GLY A CA 1
ATOM 764 C C . GLY A 1 98 ? 9.017 -12.957 -18.969 1.00 92.62 98 GLY A C 1
ATOM 765 O O . GLY A 1 98 ? 8.732 -14.125 -18.687 1.00 92.62 98 GLY A O 1
ATOM 766 N N . PRO A 1 99 ? 10.250 -12.630 -19.392 1.00 93.44 99 PRO A N 1
ATOM 767 C CA . PRO A 1 99 ? 11.285 -13.620 -19.708 1.00 93.44 99 PRO A CA 1
ATOM 768 C C . PRO A 1 99 ? 11.654 -14.543 -18.539 1.00 93.44 99 PRO A C 1
ATOM 770 O O . PRO A 1 99 ? 12.122 -15.654 -18.752 1.00 93.44 99 PRO A O 1
ATOM 773 N N . THR A 1 100 ? 11.444 -14.077 -17.304 1.00 92.56 100 THR A N 1
ATOM 774 C CA . THR A 1 100 ? 11.746 -14.811 -16.061 1.00 92.56 100 THR A CA 1
ATOM 775 C C . THR A 1 100 ? 10.488 -15.270 -15.320 1.00 92.56 100 THR A C 1
ATOM 777 O O . THR A 1 100 ? 10.567 -15.702 -14.169 1.00 92.56 100 THR A O 1
ATOM 780 N N . ALA A 1 101 ? 9.315 -15.194 -15.959 1.00 93.56 101 ALA A N 1
ATOM 781 C CA . ALA A 1 101 ? 8.036 -15.537 -15.339 1.00 93.56 101 ALA A CA 1
ATOM 782 C C . ALA A 1 101 ? 7.979 -16.992 -14.863 1.00 93.56 101 ALA A C 1
ATOM 784 O O . ALA A 1 101 ? 7.367 -17.289 -13.833 1.00 93.56 101 ALA A O 1
ATOM 785 N N . TYR A 1 102 ? 8.639 -17.904 -15.587 1.00 93.38 102 TYR A N 1
ATOM 786 C CA . TYR A 1 102 ? 8.688 -19.305 -15.185 1.00 93.38 102 TYR A CA 1
ATOM 787 C C . TYR A 1 102 ? 9.408 -19.483 -13.847 1.00 93.38 102 TYR A C 1
ATOM 789 O O . TYR A 1 102 ? 8.843 -20.056 -12.917 1.00 93.38 102 TYR A O 1
ATOM 797 N N . ASP A 1 103 ? 10.609 -18.920 -13.724 1.00 94.19 103 ASP A N 1
ATOM 798 C CA . ASP A 1 103 ? 11.430 -19.046 -12.519 1.00 94.19 103 ASP A CA 1
ATOM 799 C C . ASP A 1 103 ? 10.824 -18.301 -11.324 1.00 94.19 103 ASP A C 1
ATOM 801 O O . ASP A 1 103 ? 10.883 -18.789 -10.198 1.00 94.19 103 ASP A O 1
ATOM 805 N N . ARG A 1 104 ? 10.222 -17.126 -11.557 1.00 91.69 104 ARG A N 1
ATOM 806 C CA . ARG A 1 104 ? 9.684 -16.267 -10.488 1.00 91.69 104 ARG A CA 1
ATOM 807 C C . ARG A 1 104 ? 8.307 -16.688 -9.985 1.00 91.69 104 ARG A C 1
ATOM 809 O O . ARG A 1 104 ? 8.048 -16.562 -8.792 1.00 91.69 104 ARG A O 1
ATOM 816 N N . PHE A 1 105 ? 7.410 -17.116 -10.873 1.00 95.12 105 PHE A N 1
ATOM 817 C CA . PHE A 1 105 ? 6.006 -17.355 -10.529 1.00 95.12 105 PHE A CA 1
ATOM 818 C C . PHE A 1 105 ? 5.568 -18.788 -10.826 1.00 95.12 105 PHE A C 1
ATOM 820 O O . PHE A 1 105 ? 5.151 -19.500 -9.910 1.00 95.12 105 PHE A O 1
ATOM 827 N N . TRP A 1 106 ? 5.670 -19.235 -12.081 1.00 96.69 106 TRP A N 1
ATOM 828 C CA . TRP A 1 106 ? 5.051 -20.501 -12.488 1.00 96.69 106 TRP A CA 1
ATOM 829 C C . TRP A 1 106 ? 5.676 -21.724 -11.820 1.00 96.69 106 TRP A C 1
ATOM 831 O O . TRP A 1 106 ? 4.940 -22.632 -11.452 1.00 96.69 106 TRP A O 1
ATOM 841 N N . SER A 1 107 ? 6.990 -21.732 -11.592 1.00 96.12 107 SER A N 1
ATOM 842 C CA . SER A 1 107 ? 7.683 -22.811 -10.879 1.00 96.12 107 SER A CA 1
ATOM 843 C C . SER A 1 107 ? 7.095 -23.028 -9.477 1.00 96.12 107 SER A C 1
ATOM 845 O O . SER A 1 107 ? 6.684 -24.136 -9.131 1.00 96.12 107 SER A O 1
ATOM 847 N N . HIS A 1 108 ? 6.949 -21.953 -8.696 1.00 95.81 108 HIS A N 1
ATOM 848 C CA . HIS A 1 108 ? 6.369 -22.014 -7.351 1.00 95.81 108 HIS A CA 1
ATOM 849 C C . HIS A 1 108 ? 4.871 -22.331 -7.366 1.00 95.81 108 HIS A C 1
ATOM 851 O O . HIS A 1 108 ? 4.395 -23.089 -6.520 1.00 95.81 108 HIS A O 1
ATOM 857 N N . PHE A 1 109 ? 4.124 -21.770 -8.319 1.00 96.19 109 PHE A N 1
ATOM 858 C CA . PHE A 1 109 ? 2.692 -22.026 -8.454 1.00 96.19 109 PHE A CA 1
ATOM 859 C C . PHE A 1 109 ? 2.409 -23.495 -8.784 1.00 96.19 109 PHE A C 1
ATOM 861 O O . PHE A 1 109 ? 1.602 -24.128 -8.107 1.00 96.19 109 PHE A O 1
ATOM 868 N N . ILE A 1 110 ? 3.117 -24.051 -9.772 1.00 96.62 110 ILE A N 1
ATOM 869 C CA . ILE A 1 110 ? 2.997 -25.459 -10.161 1.00 96.62 110 ILE A CA 1
ATOM 870 C C . ILE A 1 110 ? 3.399 -26.357 -8.988 1.00 96.62 110 ILE A C 1
ATOM 872 O O . ILE A 1 110 ? 2.647 -27.267 -8.660 1.00 96.62 110 ILE A O 1
ATOM 876 N N . TRP A 1 111 ? 4.510 -26.061 -8.303 1.00 96.81 111 TRP A N 1
ATOM 877 C CA . TRP A 1 111 ? 4.953 -26.828 -7.130 1.00 96.81 111 TRP A CA 1
ATOM 878 C C . TRP A 1 111 ? 3.962 -26.802 -5.959 1.00 96.81 111 TRP A C 1
ATOM 880 O O . TRP A 1 111 ? 3.891 -27.745 -5.184 1.00 96.81 111 TRP A O 1
ATOM 890 N N . THR A 1 112 ? 3.197 -25.721 -5.805 1.00 96.06 112 THR A N 1
ATOM 891 C CA . THR A 1 112 ? 2.204 -25.619 -4.723 1.00 96.06 112 THR A CA 1
ATOM 892 C C . THR A 1 112 ? 0.945 -26.439 -5.019 1.00 96.06 112 THR A C 1
ATOM 894 O O . THR A 1 112 ? 0.228 -26.823 -4.097 1.00 96.06 112 THR A O 1
ATOM 897 N N . ILE A 1 113 ? 0.643 -26.670 -6.297 1.00 96.12 113 ILE A N 1
ATOM 898 C CA . ILE A 1 113 ? -0.606 -27.304 -6.740 1.00 96.12 113 ILE A CA 1
ATOM 899 C C . ILE A 1 113 ? -0.433 -28.794 -7.051 1.00 96.12 113 ILE A C 1
ATOM 901 O O . ILE A 1 113 ? -1.382 -29.551 -6.840 1.00 96.12 113 ILE A O 1
ATOM 905 N N . VAL A 1 114 ? 0.723 -29.190 -7.591 1.00 90.56 114 VAL A N 1
ATOM 906 C CA . VAL A 1 114 ? 1.053 -30.568 -8.003 1.00 90.56 114 VAL A CA 1
ATOM 907 C C . VAL A 1 114 ? 1.734 -31.314 -6.867 1.00 90.56 114 VAL A C 1
ATOM 909 O O . VAL A 1 114 ? 1.251 -32.421 -6.542 1.00 90.56 114 VAL A O 1
#

Radius of gyration: 31.72 Å; chains: 1; bounding box: 113×43×47 Å